Protein AF-A0A7S1PYX4-F1 (afdb_monomer_lite)

pLDDT: mean 86.52, std 17.07, range [37.72, 98.38]

Secondary structure (DSSP, 8-state):
---------------------HHHHHHHHHHHHHHHTSTT----HHHHHHHHHHHTS-EEEE--SEEE-TT--EEEE--S-EEE--TTS-GGGS-SSPEEEE----

Sequence (106 aa):
DNAWEPGGDRKHGAALRIDLSQAQLDREWAEMVEIAGKPNAFLDSVHVLAMAQALRRPIVILASPMQRDPFGVPLTPIFFRGIYLPFDCPPEGCCRQPLVLCFQDS

Radius of gyration: 17.71 Å; chains: 1; bounding box: 39×50×40 Å

Foldseek 3Di:
DDDDDPDDPPPPPPPDPDDDDPVRVVVVVVVLVVQVPDPPGDHDLVVVLVVCQVQLAKEAEAEDQFDADPVRHGDGGDDSGGIHHNVVDDNVPHDDDYHYHYDDDD

Organism: Alexandrium catenella (NCBI:txid2925)

Structure (mmCIF, N/CA/C/O backbone):
data_AF-A0A7S1PYX4-F1
#
_entry.id   AF-A0A7S1PYX4-F1
#
loop_
_atom_site.group_PDB
_atom_site.id
_atom_site.type_symbol
_atom_site.label_atom_id
_atom_site.label_alt_id
_atom_site.label_comp_id
_atom_site.label_asym_id
_atom_site.label_entity_id
_atom_site.label_seq_id
_atom_site.pdbx_PDB_ins_code
_atom_site.Cartn_x
_atom_site.Cartn_y
_atom_site.Cartn_z
_atom_site.occupancy
_atom_site.B_iso_or_equiv
_atom_site.auth_seq_id
_atom_site.auth_comp_id
_atom_site.auth_asym_id
_atom_site.auth_atom_id
_atom_site.pdbx_PDB_model_num
ATOM 1 N N . ASP A 1 1 ? -7.698 -35.338 -11.890 1.00 37.72 1 ASP A N 1
ATOM 2 C CA . ASP A 1 1 ? -6.320 -35.454 -12.390 1.00 37.72 1 ASP A CA 1
ATOM 3 C C . ASP A 1 1 ? -5.487 -34.286 -11.928 1.00 37.72 1 ASP A C 1
ATOM 5 O O . ASP A 1 1 ? -5.897 -33.138 -12.041 1.00 37.72 1 ASP A O 1
ATOM 9 N N . ASN A 1 2 ? -4.411 -34.639 -11.239 1.00 47.72 2 ASN A N 1
ATOM 10 C CA . ASN A 1 2 ? -3.737 -33.850 -10.218 1.00 47.72 2 ASN A CA 1
ATOM 11 C C . ASN A 1 2 ? -2.771 -32.830 -10.826 1.00 47.72 2 ASN A C 1
ATOM 13 O O . ASN A 1 2 ? -2.010 -33.178 -11.722 1.00 47.72 2 ASN A O 1
ATOM 17 N N . ALA A 1 3 ? -2.729 -31.616 -10.276 1.00 44.12 3 ALA A N 1
ATOM 18 C CA . ALA A 1 3 ? -1.611 -30.695 -10.491 1.00 44.12 3 ALA A CA 1
ATOM 19 C C . ALA A 1 3 ? -1.426 -29.756 -9.285 1.00 44.12 3 ALA A C 1
ATOM 21 O O . ALA A 1 3 ? -1.376 -28.538 -9.419 1.00 44.12 3 ALA A O 1
ATOM 22 N N . TRP A 1 4 ? -1.360 -30.332 -8.084 1.00 47.06 4 TRP A N 1
ATOM 23 C CA . TRP A 1 4 ? -0.757 -29.671 -6.927 1.00 47.06 4 TRP A CA 1
ATOM 24 C C . TRP A 1 4 ? 0.405 -30.546 -6.465 1.00 47.06 4 TRP A C 1
ATOM 26 O O . TRP A 1 4 ? 0.214 -31.501 -5.719 1.00 47.06 4 TRP A O 1
ATOM 36 N N . GLU A 1 5 ? 1.594 -30.235 -6.973 1.00 48.00 5 GLU A N 1
ATOM 37 C CA . GLU A 1 5 ? 2.874 -30.822 -6.568 1.00 48.00 5 GLU A CA 1
ATOM 38 C C . GLU A 1 5 ? 3.448 -29.978 -5.410 1.00 48.00 5 GLU A C 1
ATOM 40 O O . GLU A 1 5 ? 3.820 -28.819 -5.629 1.00 48.00 5 GLU A O 1
ATOM 45 N N . PRO A 1 6 ? 3.529 -30.485 -4.166 1.00 51.91 6 PRO A N 1
ATOM 46 C CA . PRO A 1 6 ? 4.174 -29.773 -3.076 1.00 51.91 6 PRO A CA 1
ATOM 47 C C . PRO A 1 6 ? 5.665 -30.128 -3.097 1.00 51.91 6 PRO A C 1
ATOM 49 O O . PRO A 1 6 ? 6.101 -31.062 -2.433 1.00 51.91 6 PRO A O 1
ATOM 52 N N . GLY A 1 7 ? 6.453 -29.420 -3.906 1.00 48.19 7 GLY A N 1
ATOM 53 C CA . GLY A 1 7 ? 7.835 -29.841 -4.147 1.00 48.19 7 GLY A CA 1
ATOM 54 C C . GLY A 1 7 ? 8.713 -28.795 -4.811 1.00 48.19 7 GLY A C 1
ATOM 55 O O . GLY A 1 7 ? 9.319 -29.052 -5.842 1.00 48.19 7 GLY A O 1
ATOM 56 N N . GLY A 1 8 ? 8.797 -27.610 -4.220 1.00 39.50 8 GLY A N 1
ATOM 57 C CA . GLY A 1 8 ? 9.874 -26.677 -4.509 1.00 39.50 8 GLY A CA 1
ATOM 58 C C . GLY A 1 8 ? 10.369 -26.130 -3.191 1.00 39.50 8 GLY A C 1
ATOM 59 O O . GLY A 1 8 ? 9.688 -25.292 -2.598 1.00 39.50 8 GLY A O 1
ATOM 60 N N . ASP A 1 9 ? 11.519 -26.619 -2.727 1.00 43.59 9 ASP A N 1
ATOM 61 C CA . ASP A 1 9 ? 12.299 -25.991 -1.665 1.00 43.59 9 ASP A CA 1
ATOM 62 C C . ASP A 1 9 ? 12.541 -24.534 -2.067 1.00 43.59 9 ASP A C 1
ATOM 64 O O . ASP A 1 9 ? 13.498 -24.187 -2.765 1.00 43.59 9 ASP A O 1
ATOM 68 N N . ARG A 1 10 ? 11.619 -23.658 -1.659 1.00 46.06 10 ARG A N 1
ATOM 69 C CA . ARG A 1 10 ? 11.801 -22.218 -1.701 1.00 46.06 10 ARG A CA 1
ATOM 70 C C . ARG A 1 10 ? 12.920 -21.954 -0.716 1.00 46.06 10 ARG A C 1
ATOM 72 O O . ARG A 1 10 ? 12.684 -21.818 0.484 1.00 46.06 10 ARG A O 1
ATOM 79 N N . LYS A 1 11 ? 14.150 -21.942 -1.226 1.00 42.88 11 LYS A N 1
ATOM 80 C CA . LYS A 1 11 ? 15.296 -21.386 -0.523 1.00 42.88 11 LYS A CA 1
ATOM 81 C C . LYS A 1 11 ? 14.931 -19.935 -0.257 1.00 42.88 11 LYS A C 1
ATOM 83 O O . LYS A 1 11 ? 15.037 -19.093 -1.143 1.00 42.88 11 LYS A O 1
ATOM 88 N N . HIS A 1 12 ? 14.381 -19.682 0.928 1.00 48.66 12 HIS A N 1
ATOM 89 C CA . HIS A 1 12 ? 14.181 -18.343 1.444 1.00 48.66 12 HIS A CA 1
ATOM 90 C C . HIS A 1 12 ? 15.566 -17.714 1.374 1.00 48.66 12 HIS A C 1
ATOM 92 O O . HIS A 1 12 ? 16.486 -18.194 2.039 1.00 48.66 12 HIS A O 1
ATOM 98 N N . GLY A 1 13 ? 15.740 -16.763 0.450 1.00 46.91 13 GLY A N 1
ATOM 99 C CA . GLY A 1 13 ? 16.998 -16.049 0.286 1.00 46.91 13 GLY A CA 1
ATOM 100 C C . GLY A 1 13 ? 17.435 -15.602 1.668 1.00 46.91 13 GLY A C 1
ATOM 101 O O . GLY A 1 13 ? 16.625 -15.027 2.396 1.00 46.91 13 GLY A O 1
ATOM 102 N N . ALA A 1 14 ? 18.649 -15.985 2.064 1.00 53.81 14 ALA A N 1
ATOM 103 C CA . ALA A 1 14 ? 19.183 -15.655 3.372 1.00 53.81 14 ALA A CA 1
ATOM 104 C C . ALA A 1 14 ? 18.979 -14.154 3.588 1.00 53.81 14 ALA A C 1
ATOM 106 O O . ALA A 1 14 ? 19.516 -13.350 2.825 1.00 53.81 14 ALA A O 1
ATOM 107 N N . ALA A 1 15 ? 18.130 -13.798 4.554 1.00 62.09 15 ALA A N 1
ATOM 108 C CA . ALA A 1 15 ? 17.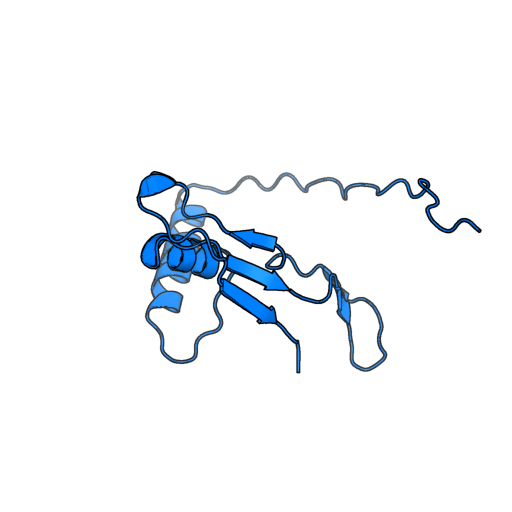863 -12.410 4.876 1.00 62.09 15 ALA A CA 1
ATOM 109 C C . ALA A 1 15 ? 19.211 -11.774 5.211 1.00 62.09 15 ALA A C 1
ATOM 111 O O . ALA A 1 15 ? 19.864 -12.165 6.183 1.00 62.09 15 ALA A O 1
ATOM 112 N N . LEU A 1 16 ? 19.667 -10.861 4.353 1.00 72.94 16 LEU A N 1
ATOM 113 C CA . LEU A 1 16 ? 20.876 -10.106 4.621 1.00 72.94 16 LEU A CA 1
ATOM 114 C C . LEU A 1 16 ? 20.615 -9.347 5.920 1.00 72.94 16 LEU A C 1
ATOM 116 O O . LEU A 1 16 ? 19.647 -8.592 6.011 1.00 72.94 16 LEU A O 1
ATOM 120 N N . ARG A 1 17 ? 21.428 -9.595 6.948 1.00 75.31 17 ARG A N 1
ATOM 121 C CA . ARG A 1 17 ? 21.272 -8.911 8.228 1.00 75.31 17 ARG A CA 1
ATOM 122 C C . ARG A 1 17 ? 21.763 -7.477 8.059 1.00 75.31 17 ARG A C 1
ATOM 124 O O . ARG A 1 17 ? 22.956 -7.210 8.156 1.00 75.31 17 ARG A O 1
ATOM 131 N N . ILE A 1 18 ? 20.838 -6.589 7.725 1.00 79.81 18 ILE A N 1
ATOM 132 C CA . ILE A 1 18 ? 21.079 -5.154 7.634 1.00 79.81 18 ILE A CA 1
ATOM 133 C C . ILE A 1 18 ? 20.752 -4.566 9.008 1.00 79.81 18 ILE A C 1
ATOM 135 O O . ILE A 1 18 ? 19.602 -4.603 9.438 1.00 79.81 18 ILE A O 1
ATOM 139 N N . ASP A 1 19 ? 21.764 -4.046 9.700 1.00 87.06 19 ASP A N 1
ATOM 140 C CA . ASP A 1 19 ? 21.584 -3.312 10.953 1.00 87.06 19 ASP A CA 1
ATOM 141 C C . ASP A 1 19 ? 21.398 -1.818 10.618 1.00 87.06 19 ASP A C 1
ATOM 143 O O . ASP A 1 19 ? 22.349 -1.137 10.229 1.00 87.06 19 ASP A O 1
ATOM 147 N N . LEU A 1 20 ? 20.164 -1.310 10.724 1.00 86.19 20 LEU A N 1
ATOM 148 C CA . LEU A 1 20 ? 19.834 0.103 10.491 1.00 86.19 20 LEU A CA 1
ATOM 149 C C . LEU A 1 20 ? 19.936 0.903 11.797 1.00 86.19 20 LEU A C 1
ATOM 151 O O . LEU A 1 20 ? 19.406 0.504 12.833 1.00 86.19 20 LEU A O 1
ATOM 155 N N . SER A 1 21 ? 20.600 2.057 11.750 1.00 94.31 21 SER A N 1
ATOM 156 C CA . SER A 1 21 ? 20.611 3.014 12.864 1.00 94.31 21 SER A CA 1
ATOM 157 C C . SER A 1 21 ? 19.262 3.727 12.998 1.00 94.31 21 SER A C 1
ATOM 159 O O . SER A 1 21 ? 18.564 3.938 12.007 1.00 94.31 21 SER A O 1
ATOM 161 N N . GLN A 1 22 ? 18.923 4.189 14.207 1.00 95.25 22 GLN A N 1
ATOM 162 C CA . GLN A 1 22 ? 17.691 4.958 14.434 1.00 95.25 22 GLN A CA 1
ATOM 163 C C . GLN A 1 22 ? 17.603 6.187 13.518 1.00 95.25 22 GLN A C 1
ATOM 165 O O . GLN A 1 22 ? 16.575 6.437 12.905 1.00 95.25 22 GLN A O 1
ATOM 170 N N . ALA A 1 23 ? 18.722 6.892 13.328 1.00 95.88 23 ALA A N 1
ATOM 171 C CA . ALA A 1 23 ? 18.777 8.047 12.439 1.00 95.88 23 ALA A CA 1
ATOM 172 C C . ALA A 1 23 ? 18.510 7.700 10.961 1.00 95.88 23 ALA A C 1
ATOM 174 O O . ALA A 1 23 ? 18.120 8.583 10.204 1.00 95.88 23 ALA A O 1
ATOM 175 N N . GLN A 1 24 ? 18.763 6.463 10.515 1.00 95.62 24 GLN A N 1
ATOM 176 C CA . GLN A 1 24 ? 18.374 6.010 9.172 1.00 95.62 24 GLN A CA 1
ATOM 177 C C . GLN A 1 24 ? 16.874 5.743 9.105 1.00 95.62 24 GLN A C 1
ATOM 179 O O . GLN A 1 24 ? 16.226 6.268 8.206 1.00 95.62 24 GLN A O 1
ATOM 184 N N . LEU A 1 25 ? 16.331 5.016 10.085 1.00 94.62 25 LEU A N 1
ATOM 185 C CA . LEU A 1 25 ? 14.894 4.743 10.174 1.00 94.62 25 LEU A CA 1
ATOM 186 C C . LEU A 1 25 ? 14.073 6.035 10.201 1.00 94.62 25 LEU A C 1
ATOM 188 O O . LEU A 1 25 ? 13.102 6.158 9.464 1.00 94.62 25 LEU A O 1
ATOM 192 N N . ASP A 1 26 ? 14.497 7.023 10.992 1.00 97.38 26 ASP A N 1
ATOM 193 C CA . ASP A 1 26 ? 13.808 8.311 11.094 1.00 97.38 26 ASP A CA 1
ATOM 194 C C . ASP A 1 26 ? 13.812 9.069 9.756 1.00 97.38 26 ASP A C 1
ATOM 196 O O . ASP A 1 26 ? 12.829 9.724 9.408 1.00 97.38 26 ASP A O 1
ATOM 200 N N . ARG A 1 27 ? 14.904 8.967 8.983 1.00 96.69 27 ARG A N 1
ATOM 201 C CA . ARG A 1 27 ? 15.002 9.585 7.651 1.00 96.69 27 ARG A CA 1
ATOM 202 C C . ARG A 1 27 ? 14.112 8.887 6.631 1.00 96.69 27 ARG A C 1
ATOM 204 O O . ARG A 1 27 ? 13.379 9.570 5.927 1.00 96.69 27 ARG A O 1
ATOM 211 N N . GLU A 1 28 ? 14.163 7.559 6.571 1.00 95.31 28 GLU A N 1
ATOM 212 C CA . GLU A 1 28 ? 13.321 6.769 5.663 1.00 95.31 28 GLU A CA 1
ATOM 213 C C . GLU A 1 28 ? 11.836 6.976 5.981 1.00 95.31 28 GLU A C 1
ATOM 215 O O . GLU A 1 28 ? 11.016 7.168 5.084 1.00 95.31 28 GLU A O 1
ATOM 220 N N . TRP A 1 29 ? 11.486 7.028 7.269 1.00 96.06 29 TRP A N 1
ATOM 221 C CA . TRP A 1 29 ? 10.135 7.359 7.706 1.00 96.06 29 TRP A CA 1
ATOM 222 C C . TRP A 1 29 ? 9.704 8.758 7.256 1.00 96.06 29 TRP A C 1
ATOM 224 O O . TRP A 1 29 ? 8.618 8.915 6.696 1.00 96.06 29 TRP A O 1
ATOM 234 N N . ALA A 1 30 ? 10.549 9.771 7.470 1.00 97.50 30 ALA A N 1
ATOM 235 C CA . ALA A 1 30 ? 10.252 11.139 7.060 1.00 97.50 30 ALA A CA 1
ATOM 236 C C . ALA A 1 30 ? 10.030 11.253 5.543 1.00 97.50 30 ALA A C 1
ATOM 238 O O . ALA A 1 30 ? 9.105 11.943 5.118 1.00 97.50 30 ALA A O 1
ATOM 239 N N . GLU A 1 31 ? 10.819 10.538 4.738 1.00 96.50 31 GLU A N 1
ATOM 240 C CA . GLU A 1 31 ? 10.658 10.497 3.283 1.00 96.50 31 GLU A CA 1
ATOM 241 C C . GLU A 1 31 ? 9.305 9.896 2.871 1.00 96.50 31 GLU A C 1
ATOM 243 O O . GLU A 1 31 ? 8.589 10.498 2.069 1.00 96.50 31 GLU A O 1
ATOM 248 N N . MET A 1 32 ? 8.905 8.761 3.459 1.00 96.50 32 MET A N 1
ATOM 249 C CA . MET A 1 32 ? 7.594 8.153 3.184 1.00 96.50 32 MET A CA 1
ATOM 250 C C . MET A 1 32 ? 6.446 9.113 3.531 1.00 96.50 32 MET A C 1
ATOM 252 O O . MET A 1 32 ? 5.526 9.307 2.736 1.00 96.50 32 MET A O 1
ATOM 256 N N . VAL A 1 33 ? 6.526 9.788 4.682 1.00 97.06 33 VAL A N 1
ATOM 257 C CA . VAL A 1 33 ? 5.526 10.790 5.086 1.00 97.06 33 VAL A CA 1
ATOM 258 C C . VAL A 1 33 ? 5.479 11.968 4.107 1.00 97.06 33 VAL A C 1
ATOM 260 O O . VAL A 1 33 ? 4.395 12.440 3.764 1.00 97.06 33 VAL A O 1
ATOM 263 N N . GLU A 1 34 ? 6.630 12.439 3.629 1.00 97.25 34 GLU A N 1
ATOM 264 C CA . GLU A 1 34 ? 6.699 13.536 2.664 1.00 97.25 34 GLU A CA 1
ATOM 265 C C . GLU A 1 34 ? 6.069 13.151 1.315 1.00 97.25 34 GLU A C 1
ATOM 267 O O . GLU A 1 34 ? 5.315 13.938 0.737 1.00 97.25 34 GLU A O 1
ATOM 272 N N . ILE A 1 35 ? 6.336 11.935 0.822 1.00 96.94 35 ILE A N 1
ATOM 273 C CA . ILE A 1 35 ? 5.753 11.398 -0.419 1.00 96.94 35 ILE A CA 1
ATOM 274 C C . ILE A 1 35 ? 4.224 11.368 -0.326 1.00 96.94 35 ILE A C 1
ATOM 276 O O . ILE A 1 35 ? 3.560 11.784 -1.276 1.00 96.94 35 ILE A O 1
ATOM 280 N N . ALA A 1 36 ? 3.656 10.973 0.816 1.00 96.69 36 ALA A N 1
ATOM 281 C CA . ALA A 1 36 ? 2.206 10.924 1.010 1.00 96.69 36 ALA A CA 1
ATOM 282 C C . ALA A 1 36 ? 1.501 12.282 0.800 1.00 96.69 36 ALA A C 1
ATOM 284 O O . ALA A 1 36 ? 0.320 12.319 0.453 1.00 96.69 36 ALA A O 1
ATOM 285 N N . GLY A 1 37 ? 2.210 13.398 1.004 1.00 95.44 37 GLY A N 1
ATOM 286 C CA . GLY A 1 37 ? 1.690 14.752 0.797 1.00 95.44 37 GLY A CA 1
ATOM 287 C C . GLY A 1 37 ? 1.866 15.298 -0.624 1.00 95.44 37 GLY A C 1
ATOM 288 O O . GLY A 1 37 ? 1.332 16.364 -0.936 1.00 95.44 37 GLY A O 1
ATOM 289 N N . LYS A 1 38 ? 2.616 14.608 -1.491 1.00 97.00 38 LYS A N 1
ATOM 290 C CA . LYS A 1 38 ? 2.931 15.081 -2.844 1.00 97.00 38 LYS A CA 1
ATOM 291 C C . LYS A 1 38 ? 1.879 14.604 -3.851 1.00 97.00 38 LYS A C 1
ATOM 293 O O . LYS A 1 38 ? 1.605 13.407 -3.937 1.00 97.00 38 LYS A O 1
ATOM 298 N N . PRO A 1 39 ? 1.312 15.502 -4.676 1.00 95.75 39 PRO A N 1
ATOM 299 C CA . PRO A 1 39 ? 0.396 15.089 -5.730 1.00 95.75 39 PRO A CA 1
ATOM 300 C C . PRO A 1 39 ? 1.128 14.236 -6.773 1.00 95.75 39 PRO A C 1
ATOM 302 O O . PRO A 1 39 ? 2.253 14.549 -7.160 1.00 95.75 39 PRO A O 1
ATOM 305 N N . ASN A 1 40 ? 0.460 13.189 -7.262 1.00 94.69 40 ASN A N 1
ATOM 306 C CA . ASN A 1 40 ? 0.955 12.281 -8.307 1.00 94.69 40 ASN A CA 1
ATOM 307 C C . ASN A 1 40 ? 2.263 11.535 -7.970 1.00 94.69 40 ASN A C 1
ATOM 309 O O . ASN A 1 40 ? 2.927 11.036 -8.878 1.00 94.69 40 ASN A O 1
ATOM 313 N N . ALA A 1 41 ? 2.646 11.446 -6.694 1.00 95.19 41 ALA A N 1
ATOM 314 C CA . ALA A 1 41 ? 3.757 10.602 -6.273 1.00 95.19 41 ALA A CA 1
ATOM 315 C C . ALA A 1 41 ? 3.350 9.120 -6.251 1.00 95.19 41 ALA A C 1
ATOM 317 O O . ALA A 1 41 ? 2.202 8.778 -5.955 1.00 95.19 41 ALA A O 1
ATOM 318 N N . PHE A 1 42 ? 4.305 8.233 -6.537 1.00 92.56 42 PHE A N 1
ATOM 319 C CA . PHE A 1 42 ? 4.121 6.799 -6.328 1.00 92.56 42 PHE A CA 1
ATOM 320 C C . PHE A 1 42 ? 4.142 6.486 -4.834 1.00 92.56 42 PHE A C 1
ATOM 322 O O . PHE A 1 42 ? 4.984 6.993 -4.097 1.00 92.56 42 PHE A O 1
ATOM 329 N N . LEU A 1 43 ? 3.214 5.638 -4.399 1.00 94.50 43 LEU A N 1
ATOM 330 C CA . LEU A 1 43 ? 3.054 5.257 -3.002 1.00 94.50 43 LEU A CA 1
ATOM 331 C C . LEU A 1 43 ? 3.466 3.801 -2.791 1.00 94.50 43 LEU A C 1
ATOM 333 O O . LEU A 1 43 ? 3.163 2.933 -3.607 1.00 94.50 43 LEU A O 1
ATOM 337 N N . ASP A 1 44 ? 4.107 3.538 -1.658 1.00 92.81 44 ASP A N 1
ATOM 338 C CA . ASP A 1 44 ? 4.439 2.187 -1.197 1.00 92.81 44 ASP A CA 1
ATOM 339 C C . ASP A 1 44 ? 3.298 1.529 -0.380 1.00 92.81 44 ASP A C 1
ATOM 341 O O . ASP A 1 44 ? 2.350 2.181 0.060 1.00 92.81 44 ASP A O 1
ATOM 345 N N . SER A 1 45 ? 3.432 0.231 -0.119 1.00 94.38 45 SER A N 1
ATOM 346 C CA . SER A 1 45 ? 2.617 -0.631 0.745 1.00 94.38 45 SER A CA 1
ATOM 347 C C . SER A 1 45 ? 2.256 -0.027 2.108 1.00 94.38 45 SER A C 1
ATOM 349 O O . SER A 1 45 ? 1.120 -0.182 2.558 1.00 94.38 45 SER A O 1
ATOM 351 N N . VAL A 1 46 ? 3.163 0.714 2.755 1.00 95.44 46 VAL A N 1
ATOM 352 C CA . VAL A 1 46 ? 2.867 1.397 4.028 1.00 95.44 46 VAL A CA 1
ATOM 353 C C . VAL A 1 46 ? 1.730 2.415 3.883 1.00 95.44 46 VAL A C 1
ATOM 355 O O . VAL A 1 46 ? 0.890 2.544 4.771 1.00 95.44 46 VAL A O 1
ATOM 358 N N . HIS A 1 47 ? 1.633 3.082 2.733 1.00 96.44 47 HIS A N 1
ATOM 359 C CA . HIS A 1 47 ? 0.561 4.035 2.459 1.00 96.44 47 HIS A CA 1
ATOM 360 C C . HIS A 1 47 ? -0.769 3.321 2.225 1.00 96.44 47 HIS A C 1
ATOM 362 O O . HIS A 1 47 ? -1.815 3.830 2.620 1.00 96.44 47 HIS A O 1
ATOM 368 N N . VAL A 1 48 ? -0.749 2.116 1.642 1.00 96.69 48 VAL A N 1
ATOM 369 C CA . VAL A 1 48 ? -1.943 1.265 1.530 1.00 96.69 48 VAL A CA 1
ATOM 370 C C . VAL A 1 48 ? -2.431 0.854 2.919 1.00 96.69 48 VAL A C 1
ATOM 372 O O . VAL A 1 48 ? -3.632 0.912 3.183 1.00 96.69 48 VAL A O 1
ATOM 375 N N . LEU A 1 49 ? -1.516 0.492 3.825 1.00 96.81 49 LEU A N 1
ATOM 376 C CA . LEU A 1 49 ? -1.858 0.187 5.214 1.00 96.81 49 LEU A CA 1
ATOM 377 C C . LEU A 1 49 ? -2.473 1.406 5.918 1.00 96.81 49 LEU A C 1
ATOM 379 O O . LEU A 1 49 ? -3.545 1.294 6.514 1.00 96.81 49 LEU A O 1
ATOM 383 N N . ALA A 1 50 ? -1.848 2.578 5.787 1.00 96.75 50 ALA A N 1
ATOM 384 C CA . ALA A 1 50 ? -2.373 3.829 6.331 1.00 96.75 50 ALA A CA 1
ATOM 385 C C . ALA A 1 50 ? -3.756 4.175 5.749 1.00 96.75 50 ALA A C 1
ATOM 387 O O . ALA A 1 50 ? -4.653 4.602 6.477 1.00 96.75 50 ALA A O 1
ATOM 388 N N . MET A 1 51 ? -3.973 3.929 4.454 1.00 96.94 51 MET A N 1
ATOM 389 C CA . MET A 1 51 ? -5.266 4.117 3.797 1.00 96.94 51 MET A CA 1
ATOM 390 C C . MET A 1 51 ? -6.326 3.142 4.325 1.00 96.94 51 MET A C 1
ATOM 392 O O . MET A 1 51 ? -7.452 3.561 4.589 1.00 96.94 51 MET A O 1
ATOM 396 N N . ALA A 1 52 ? -5.985 1.865 4.532 1.00 97.88 52 ALA A N 1
ATOM 397 C CA . ALA A 1 52 ? -6.891 0.889 5.141 1.00 97.88 52 ALA A CA 1
ATOM 398 C C . ALA A 1 52 ? -7.338 1.354 6.536 1.00 97.88 52 ALA A C 1
ATOM 400 O O . ALA A 1 52 ? -8.533 1.317 6.848 1.00 97.88 52 ALA A O 1
ATOM 401 N N . GLN A 1 53 ? -6.388 1.859 7.331 1.00 97.50 53 GLN A N 1
ATOM 402 C CA . GLN A 1 53 ? -6.624 2.425 8.658 1.00 97.50 53 GLN A CA 1
ATOM 403 C C . GLN A 1 53 ? -7.537 3.660 8.603 1.00 97.50 53 GLN A C 1
ATOM 405 O O . GLN A 1 53 ? -8.542 3.710 9.313 1.00 97.50 53 GLN A O 1
ATOM 410 N N . ALA A 1 54 ? -7.254 4.618 7.716 1.00 96.94 54 ALA A N 1
ATOM 411 C CA . ALA A 1 54 ? -8.051 5.835 7.549 1.00 96.94 54 ALA A CA 1
ATOM 412 C C . ALA A 1 54 ? -9.493 5.542 7.099 1.00 96.94 54 ALA A C 1
ATOM 414 O O . ALA A 1 54 ? -10.443 6.159 7.582 1.00 96.94 54 ALA A O 1
ATOM 415 N N . LEU A 1 55 ? -9.670 4.565 6.204 1.00 97.62 55 LEU A N 1
ATOM 416 C CA . LEU A 1 55 ? -10.981 4.137 5.714 1.00 97.62 55 LEU A CA 1
ATOM 417 C C . LEU A 1 55 ? -11.722 3.214 6.691 1.00 97.62 55 LEU A C 1
ATOM 419 O O . LEU A 1 55 ? -12.906 2.944 6.476 1.00 97.62 55 LEU A O 1
ATOM 423 N N . ARG A 1 56 ? -11.041 2.693 7.725 1.00 98.00 56 ARG A N 1
ATOM 424 C CA . ARG A 1 56 ? -11.532 1.606 8.591 1.00 98.00 56 ARG A CA 1
ATOM 425 C C . ARG A 1 56 ? -12.103 0.451 7.766 1.00 98.00 56 ARG A C 1
ATOM 427 O O . ARG A 1 56 ? -13.208 -0.038 8.009 1.00 98.00 56 ARG A O 1
ATOM 434 N N . ARG A 1 57 ? -11.375 0.056 6.721 1.00 98.38 57 ARG A N 1
ATOM 435 C CA . ARG A 1 57 ? -11.832 -0.917 5.724 1.00 98.38 57 ARG A CA 1
ATOM 436 C C . ARG A 1 57 ? -10.656 -1.772 5.241 1.00 98.38 57 ARG A C 1
ATOM 438 O O . ARG A 1 57 ? -9.650 -1.199 4.834 1.00 98.38 57 ARG A O 1
ATOM 445 N N . PRO A 1 58 ? -10.771 -3.113 5.237 1.00 98.19 58 PRO A N 1
ATOM 446 C CA . PRO A 1 58 ? -9.772 -3.991 4.640 1.00 98.19 58 PRO A CA 1
ATOM 447 C C . PRO A 1 58 ? -9.519 -3.652 3.172 1.00 98.19 58 PRO A C 1
ATOM 449 O O . PRO A 1 58 ? -10.465 -3.378 2.428 1.00 98.19 58 PRO A O 1
ATOM 452 N N . ILE A 1 59 ? -8.265 -3.741 2.739 1.00 98.31 59 ILE A N 1
ATOM 453 C CA . ILE A 1 59 ? -7.871 -3.569 1.340 1.00 98.31 59 ILE A CA 1
ATOM 454 C C . ILE A 1 59 ? -7.200 -4.850 0.856 1.00 98.31 59 ILE A C 1
ATOM 456 O O . ILE A 1 59 ? -6.315 -5.385 1.521 1.00 98.31 59 ILE A O 1
ATOM 460 N N . VAL A 1 60 ? -7.620 -5.344 -0.305 1.00 98.06 60 VAL A N 1
ATOM 461 C CA . VAL A 1 60 ? -7.010 -6.494 -0.977 1.00 98.06 60 VAL A CA 1
ATOM 462 C C . VAL A 1 60 ? -6.365 -6.000 -2.262 1.00 98.06 60 VAL A C 1
ATOM 464 O O . VAL A 1 60 ? -7.063 -5.518 -3.152 1.00 98.06 60 VAL A O 1
ATOM 467 N N . ILE A 1 61 ? -5.043 -6.128 -2.361 1.00 97.00 61 ILE A N 1
ATOM 468 C CA . ILE A 1 61 ? -4.299 -5.802 -3.578 1.00 97.00 61 ILE A CA 1
ATOM 469 C C . ILE A 1 61 ? -4.026 -7.077 -4.366 1.00 97.00 61 ILE A C 1
ATOM 471 O O . ILE A 1 61 ? -3.292 -7.964 -3.918 1.00 97.00 61 ILE A O 1
ATOM 475 N N . LEU A 1 62 ? -4.591 -7.121 -5.569 1.00 95.38 62 LEU A N 1
ATOM 476 C CA . LEU A 1 62 ? -4.293 -8.101 -6.599 1.00 95.38 62 LEU A CA 1
ATOM 477 C C . LEU A 1 62 ? -3.186 -7.545 -7.496 1.00 95.38 62 LEU A C 1
ATOM 479 O O . LEU A 1 62 ? -3.317 -6.461 -8.056 1.00 95.38 62 LEU A O 1
ATOM 483 N N . ALA A 1 63 ? -2.094 -8.287 -7.627 1.00 92.75 63 ALA A N 1
ATOM 484 C CA . ALA A 1 63 ? -0.978 -7.930 -8.493 1.00 92.75 63 ALA A CA 1
ATOM 485 C C . ALA A 1 63 ? -0.269 -9.198 -8.970 1.00 92.75 63 ALA A C 1
ATOM 487 O O . ALA A 1 63 ? -0.343 -10.248 -8.316 1.00 92.75 63 ALA A O 1
ATOM 488 N N . SER A 1 64 ? 0.463 -9.085 -10.078 1.00 90.25 64 SER A N 1
ATOM 489 C CA . SER A 1 64 ? 1.416 -10.114 -10.494 1.00 90.25 64 SER A CA 1
ATOM 490 C C . SER A 1 64 ? 2.399 -10.412 -9.352 1.00 90.25 64 SER A C 1
ATOM 492 O O . SER A 1 64 ? 2.800 -9.498 -8.638 1.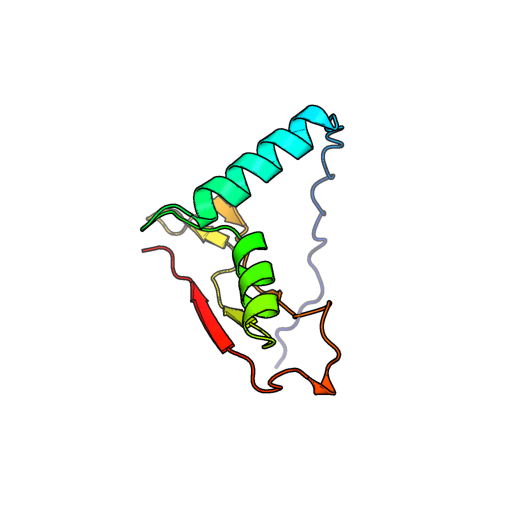00 90.25 64 SER A O 1
ATOM 494 N N . PRO A 1 65 ? 2.814 -11.671 -9.141 1.00 87.69 65 PRO A N 1
ATOM 495 C CA . PRO A 1 65 ? 3.753 -12.007 -8.066 1.00 87.69 65 PRO A CA 1
ATOM 496 C C . PRO A 1 65 ? 5.182 -11.524 -8.349 1.00 87.69 65 PRO A C 1
ATOM 498 O O . PRO A 1 65 ? 6.000 -11.447 -7.435 1.00 87.69 65 PRO A O 1
ATOM 501 N N . MET A 1 66 ? 5.484 -11.234 -9.613 1.00 88.88 66 MET A N 1
ATOM 502 C CA . MET A 1 66 ? 6.804 -10.869 -10.097 1.00 88.88 66 MET A CA 1
ATOM 503 C C . MET A 1 66 ? 6.658 -9.806 -11.182 1.00 88.88 66 MET A C 1
ATOM 505 O O . MET A 1 66 ? 5.835 -9.971 -12.088 1.00 88.88 66 MET A O 1
ATOM 509 N N . GLN A 1 67 ? 7.472 -8.761 -11.101 1.00 87.81 67 GLN A N 1
ATOM 510 C CA . GLN A 1 67 ? 7.689 -7.827 -12.190 1.00 87.81 67 GLN A CA 1
ATOM 511 C C . GLN A 1 67 ? 8.454 -8.536 -13.309 1.00 87.81 67 GLN A C 1
ATOM 513 O O . GLN A 1 67 ? 9.337 -9.362 -13.053 1.00 87.81 67 GLN A O 1
ATOM 518 N N . ARG A 1 68 ? 8.090 -8.247 -14.554 1.00 89.44 68 ARG A N 1
ATOM 519 C CA . ARG A 1 68 ? 8.716 -8.836 -15.736 1.00 89.44 68 ARG A CA 1
ATOM 520 C C . ARG A 1 68 ? 9.219 -7.734 -16.648 1.00 89.44 68 ARG A C 1
ATOM 522 O O . ARG A 1 68 ? 8.629 -6.661 -16.692 1.00 89.44 68 ARG A O 1
ATOM 529 N N . ASP A 1 69 ? 10.295 -8.016 -17.364 1.00 88.44 69 ASP A N 1
ATOM 530 C CA . ASP A 1 69 ? 10.760 -7.146 -18.438 1.00 88.44 69 ASP A CA 1
ATOM 531 C C . ASP A 1 69 ? 9.828 -7.232 -19.675 1.00 88.44 69 ASP A C 1
ATOM 533 O O . ASP A 1 69 ? 8.912 -8.067 -19.710 1.00 88.44 69 ASP A O 1
ATOM 537 N N . PRO A 1 70 ? 10.054 -6.416 -20.724 1.00 88.62 70 PRO A N 1
ATOM 538 C CA . PRO A 1 70 ? 9.265 -6.474 -21.958 1.00 88.62 70 PRO A CA 1
ATOM 539 C C . PRO A 1 70 ? 9.316 -7.820 -22.705 1.00 88.62 70 PRO A C 1
ATOM 541 O O . PRO A 1 70 ? 8.464 -8.078 -23.552 1.00 88.62 70 PRO A O 1
ATOM 544 N N . PHE A 1 71 ? 10.291 -8.684 -22.408 1.00 92.00 71 PHE A N 1
ATOM 545 C CA . PHE A 1 71 ? 10.423 -10.030 -22.975 1.00 92.00 71 PHE A CA 1
ATOM 546 C C . PHE A 1 71 ? 9.791 -11.112 -22.080 1.00 92.00 71 PHE A C 1
ATOM 548 O O . PHE A 1 71 ? 9.839 -12.300 -22.405 1.00 92.00 71 PHE A O 1
ATOM 555 N N . GLY A 1 72 ? 9.173 -10.722 -20.960 1.00 87.25 72 GLY A N 1
ATOM 556 C CA . GLY A 1 72 ? 8.515 -11.616 -20.015 1.00 87.25 72 GLY A CA 1
ATOM 557 C C . GLY A 1 72 ? 9.454 -12.264 -18.993 1.00 87.25 72 GLY A C 1
ATOM 558 O O . GLY A 1 72 ? 9.006 -13.143 -18.247 1.00 87.25 72 GLY A O 1
ATOM 559 N N . VAL A 1 73 ? 10.721 -11.854 -18.913 1.00 91.31 73 VAL A N 1
ATOM 560 C CA . VAL A 1 73 ? 11.704 -12.399 -17.969 1.00 91.31 73 VAL A CA 1
ATOM 561 C C . VAL A 1 73 ? 11.439 -11.845 -16.560 1.00 91.31 73 VAL A C 1
ATOM 563 O O . VAL A 1 73 ? 11.339 -10.631 -16.395 1.00 91.31 73 VAL A O 1
ATOM 566 N N . PRO A 1 74 ? 11.311 -12.706 -15.530 1.00 88.69 74 PRO A N 1
ATOM 567 C CA . PRO A 1 74 ? 11.235 -12.298 -14.123 1.00 88.69 74 PRO A CA 1
ATOM 568 C C . PRO A 1 74 ? 12.382 -11.365 -13.702 1.00 88.69 74 PRO A C 1
ATOM 570 O O . PRO A 1 74 ? 13.543 -11.749 -13.820 1.00 88.69 74 PRO A O 1
ATOM 573 N N . LEU A 1 75 ? 12.062 -10.186 -13.159 1.00 89.19 75 LEU A N 1
ATOM 574 C CA . LEU A 1 75 ? 13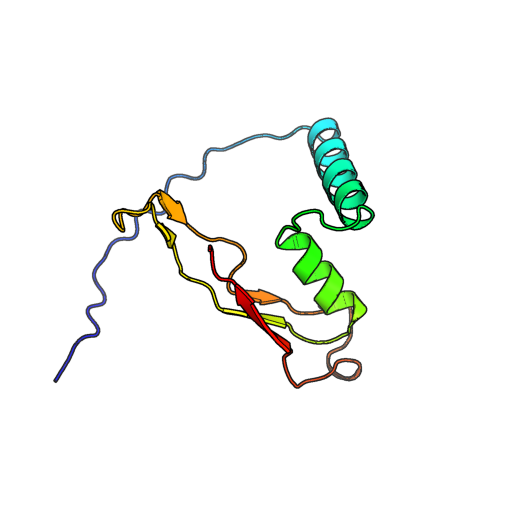.042 -9.228 -12.629 1.00 89.19 75 LEU A CA 1
ATOM 575 C C . LEU A 1 75 ? 13.061 -9.226 -11.099 1.00 89.19 75 LEU A C 1
ATOM 577 O O . LEU A 1 75 ? 14.052 -9.606 -10.479 1.00 89.19 75 LEU A O 1
ATOM 581 N N . THR A 1 76 ? 11.959 -8.802 -10.484 1.00 88.44 76 THR A N 1
ATOM 582 C CA . THR A 1 76 ? 11.867 -8.573 -9.038 1.00 88.44 76 THR A CA 1
ATOM 583 C C . THR A 1 76 ? 10.512 -9.039 -8.503 1.00 88.44 76 THR A C 1
ATOM 585 O O . THR A 1 76 ? 9.497 -8.929 -9.198 1.00 88.44 76 THR A O 1
ATOM 588 N N . PRO A 1 77 ? 10.441 -9.579 -7.275 1.00 86.50 77 PRO A N 1
ATOM 589 C CA . PRO A 1 77 ? 9.156 -9.893 -6.664 1.00 86.50 77 PRO A CA 1
ATOM 590 C C . PRO A 1 77 ? 8.356 -8.619 -6.366 1.00 86.50 77 PRO A C 1
ATOM 592 O O . PRO A 1 77 ? 8.920 -7.605 -5.959 1.00 86.50 77 PRO A O 1
ATOM 595 N N . ILE A 1 78 ? 7.031 -8.691 -6.508 1.00 85.56 78 ILE A N 1
ATOM 596 C CA . ILE A 1 78 ? 6.124 -7.599 -6.128 1.00 85.56 78 ILE A CA 1
ATOM 597 C C . ILE A 1 78 ? 5.643 -7.827 -4.691 1.00 85.56 78 ILE A C 1
ATOM 599 O O . ILE A 1 78 ? 4.938 -8.802 -4.402 1.00 85.56 78 ILE A O 1
ATOM 603 N N . PHE A 1 79 ? 6.017 -6.913 -3.793 1.00 83.62 79 PHE A N 1
ATOM 604 C CA . PHE A 1 79 ? 5.804 -7.063 -2.349 1.00 83.62 79 PHE A CA 1
ATOM 605 C C . PHE A 1 79 ? 4.553 -6.366 -1.804 1.00 83.62 79 PHE A C 1
ATOM 607 O O . PHE A 1 79 ? 4.108 -6.716 -0.717 1.00 83.62 79 PHE A O 1
ATOM 614 N N . PHE A 1 80 ? 3.929 -5.450 -2.549 1.00 87.12 80 PHE A N 1
ATOM 615 C CA . PHE A 1 80 ? 2.721 -4.753 -2.085 1.00 87.12 80 PHE A CA 1
ATOM 616 C C . PHE A 1 80 ? 1.410 -5.506 -2.386 1.00 87.12 80 PHE A C 1
ATOM 618 O O . PHE A 1 80 ? 0.331 -5.028 -2.025 1.00 87.12 80 PHE A O 1
ATOM 625 N N . ARG A 1 81 ? 1.454 -6.690 -3.016 1.00 92.12 81 ARG A N 1
ATOM 626 C CA . ARG A 1 81 ? 0.269 -7.563 -3.111 1.00 92.12 81 ARG A CA 1
ATOM 627 C C . ARG A 1 81 ? -0.067 -8.116 -1.725 1.00 92.12 81 ARG A C 1
ATOM 629 O O . ARG A 1 81 ? 0.833 -8.531 -0.998 1.00 92.12 81 ARG A O 1
ATOM 636 N N . GLY A 1 82 ? -1.348 -8.239 -1.395 1.00 94.56 82 GLY A N 1
ATOM 637 C CA . GLY A 1 82 ? -1.751 -8.842 -0.125 1.00 94.56 82 GLY A CA 1
ATOM 638 C C . GLY A 1 82 ? -3.017 -8.251 0.469 1.00 94.56 82 GLY A C 1
ATOM 639 O O . GLY A 1 82 ? -3.804 -7.603 -0.220 1.00 94.56 82 GLY A O 1
ATOM 640 N N . ILE A 1 83 ? -3.210 -8.521 1.760 1.00 97.12 83 ILE A N 1
ATOM 641 C CA . ILE A 1 83 ? -4.352 -8.063 2.548 1.00 97.12 83 ILE A CA 1
ATOM 642 C C . ILE A 1 83 ? -3.842 -7.060 3.580 1.00 97.12 83 ILE A C 1
ATOM 644 O O . ILE A 1 83 ? -2.979 -7.390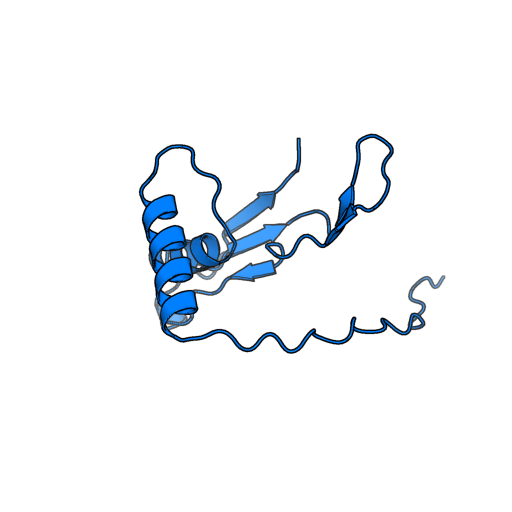 4.390 1.00 97.12 83 ILE A O 1
ATOM 648 N N . TYR A 1 84 ? -4.414 -5.863 3.566 1.00 97.38 84 TYR A N 1
ATOM 649 C CA . TYR A 1 84 ? -4.124 -4.783 4.500 1.00 97.38 84 TYR A CA 1
ATOM 650 C C . TYR A 1 84 ? -5.335 -4.593 5.405 1.00 97.38 84 TYR A C 1
ATOM 652 O O . TYR A 1 84 ? -6.447 -4.371 4.917 1.00 97.38 84 TYR A O 1
ATOM 660 N N . LEU A 1 85 ? -5.134 -4.710 6.716 1.00 97.31 85 LEU A N 1
ATOM 661 C CA . LEU A 1 85 ? -6.200 -4.601 7.707 1.00 97.31 85 LEU A CA 1
ATOM 662 C C . LEU A 1 85 ? -6.016 -3.338 8.559 1.00 97.31 85 LEU A C 1
ATOM 664 O O . LEU A 1 85 ? -4.881 -2.990 8.884 1.00 97.31 85 LEU A O 1
ATOM 668 N N . PRO A 1 86 ? -7.114 -2.671 8.953 1.00 97.06 86 PRO A N 1
ATOM 669 C CA . PRO A 1 86 ? -7.079 -1.548 9.886 1.00 97.06 86 PRO A CA 1
ATOM 670 C C . PRO A 1 86 ? -6.897 -2.046 11.330 1.00 97.06 86 PRO A C 1
ATOM 672 O O . PRO A 1 86 ? -7.857 -2.100 12.098 1.00 97.06 86 PRO A O 1
ATOM 675 N N . PHE A 1 87 ? -5.685 -2.480 11.682 1.00 93.56 87 PHE A N 1
ATOM 676 C CA . PHE A 1 87 ? -5.412 -3.149 12.961 1.00 93.56 87 PHE A CA 1
ATOM 677 C C . PHE A 1 87 ? -5.637 -2.267 14.196 1.00 93.56 87 PHE A C 1
ATOM 679 O O . PHE A 1 87 ? -5.980 -2.803 15.248 1.00 93.56 87 PHE A O 1
ATOM 686 N N . ASP A 1 88 ? -5.527 -0.941 14.076 1.00 93.69 88 ASP A N 1
ATOM 687 C CA . ASP A 1 88 ? -5.749 -0.032 15.210 1.00 93.69 88 ASP A CA 1
ATOM 688 C C . ASP A 1 88 ? -7.243 0.260 15.446 1.00 93.69 88 ASP A C 1
ATOM 690 O O . ASP A 1 88 ? -7.608 1.056 16.311 1.00 93.69 88 ASP A O 1
ATOM 694 N N . CYS A 1 89 ? -8.141 -0.350 14.664 1.00 92.56 89 CYS A N 1
ATOM 695 C CA . CYS A 1 89 ? -9.585 -0.232 14.831 1.00 92.56 89 CYS A CA 1
ATOM 696 C C . CYS A 1 89 ? -10.222 -1.563 15.252 1.00 92.56 8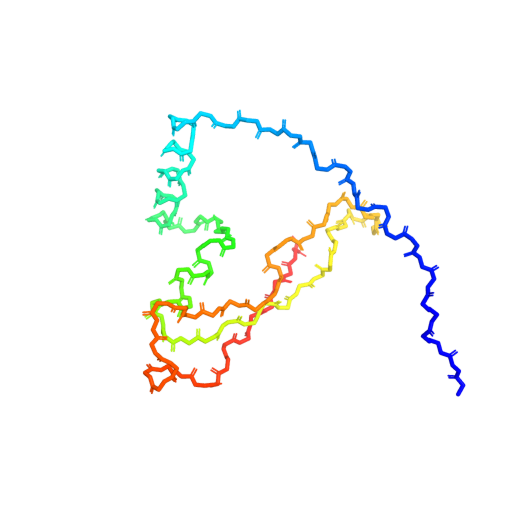9 CYS A C 1
ATOM 698 O O . CYS A 1 89 ? -9.959 -2.595 14.630 1.00 92.56 89 CYS A O 1
ATOM 700 N N . PRO A 1 90 ? -11.142 -1.550 16.237 1.00 95.25 90 PRO A N 1
ATOM 701 C CA . PRO A 1 90 ? -11.958 -2.716 16.540 1.00 95.25 90 PRO A CA 1
ATOM 702 C C . PRO A 1 90 ? -12.732 -3.182 15.292 1.00 95.25 90 PRO A C 1
ATOM 704 O O . PRO A 1 90 ? -13.288 -2.336 14.579 1.00 95.25 90 PRO A O 1
ATOM 707 N N . PRO A 1 91 ? -12.820 -4.496 15.013 1.00 94.44 91 PRO A N 1
ATOM 708 C CA . PRO A 1 91 ? -13.512 -5.023 13.833 1.00 94.44 91 PRO A CA 1
ATOM 709 C C . PRO A 1 91 ? -14.980 -4.590 13.706 1.00 94.44 91 PRO A C 1
ATOM 711 O O . PRO A 1 91 ? -15.525 -4.538 12.603 1.00 94.44 91 PRO A O 1
ATOM 714 N N . GLU A 1 92 ? -15.637 -4.278 14.822 1.00 96.19 92 GLU A N 1
ATOM 715 C CA . GLU A 1 92 ? -17.018 -3.790 14.891 1.00 96.19 92 GLU A CA 1
ATOM 716 C C . GLU A 1 92 ? -17.155 -2.378 14.311 1.00 96.19 92 GLU A C 1
ATOM 718 O O . GLU A 1 92 ? -18.205 -2.025 13.778 1.00 96.19 92 GLU A O 1
ATOM 723 N N . GLY A 1 93 ? -16.084 -1.585 14.388 1.00 95.38 93 GLY A N 1
ATOM 724 C CA . GLY A 1 93 ? -15.997 -0.240 13.833 1.00 95.38 93 GLY A CA 1
ATOM 725 C C . GLY A 1 93 ? -15.536 -0.201 12.376 1.00 95.38 93 GLY A C 1
ATOM 726 O O . GLY A 1 93 ? -15.369 0.895 11.837 1.00 95.38 93 GLY A O 1
ATOM 727 N N . CYS A 1 94 ? -15.318 -1.354 11.742 1.00 97.62 94 CYS A N 1
ATOM 728 C CA . CYS A 1 94 ? -14.763 -1.452 10.398 1.00 97.62 94 CYS A CA 1
ATOM 729 C C . CYS A 1 94 ? -15.801 -1.926 9.376 1.00 97.62 94 CYS A C 1
ATOM 731 O O . CYS A 1 94 ? -16.643 -2.787 9.641 1.00 97.62 94 CYS A O 1
ATOM 733 N N . CYS A 1 95 ? -15.701 -1.408 8.153 1.00 97.38 95 CYS A N 1
ATOM 734 C CA . CYS A 1 95 ? -16.422 -1.975 7.024 1.00 97.38 95 CYS A CA 1
ATOM 735 C C . CYS A 1 95 ? -15.883 -3.384 6.743 1.00 97.38 95 CYS A C 1
ATOM 737 O O . CYS A 1 95 ? -14.694 -3.558 6.497 1.00 97.38 95 CYS A O 1
ATOM 739 N N . ARG A 1 96 ? -16.755 -4.398 6.762 1.00 94.44 96 ARG A N 1
ATOM 740 C CA . ARG A 1 96 ? -16.360 -5.806 6.555 1.00 94.44 96 ARG A CA 1
ATOM 741 C C . ARG A 1 96 ? -16.203 -6.190 5.084 1.00 94.44 96 ARG A C 1
ATOM 743 O O . ARG A 1 96 ? -15.642 -7.239 4.786 1.00 94.44 96 ARG A O 1
ATOM 750 N N . GLN A 1 97 ? -16.704 -5.364 4.167 1.00 97.25 97 GLN A N 1
ATOM 751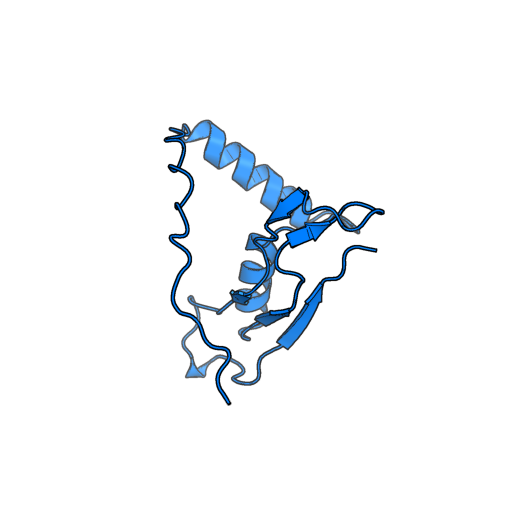 C CA . GLN A 1 97 ? -16.518 -5.577 2.735 1.00 97.25 97 GLN A CA 1
ATOM 752 C C . GLN A 1 97 ? -15.154 -5.017 2.320 1.00 97.25 97 GLN A C 1
ATOM 754 O O . GLN A 1 97 ? -14.943 -3.810 2.462 1.00 97.25 97 GLN A O 1
ATOM 759 N N . PRO A 1 98 ? -14.230 -5.831 1.786 1.00 97.69 98 PRO A N 1
ATOM 760 C CA . PRO A 1 98 ? -12.928 -5.329 1.376 1.00 97.69 98 PRO A CA 1
ATOM 761 C C . PRO A 1 98 ? -13.058 -4.345 0.208 1.00 97.69 98 PRO A C 1
ATOM 763 O O . PRO A 1 98 ? -13.989 -4.414 -0.599 1.00 97.69 98 PRO A O 1
ATOM 766 N N . LEU A 1 99 ? -12.127 -3.401 0.129 1.00 98.19 99 LEU A N 1
ATOM 767 C CA . LEU A 1 99 ? -11.842 -2.663 -1.093 1.00 98.19 99 LEU A CA 1
ATOM 768 C C . LEU A 1 99 ? -10.821 -3.475 -1.893 1.00 98.19 99 LEU A C 1
ATOM 770 O O . LEU A 1 99 ? -9.733 -3.754 -1.395 1.00 98.19 99 LEU A O 1
ATOM 774 N N . VAL A 1 100 ? -11.174 -3.880 -3.110 1.00 97.94 100 VAL A N 1
ATOM 775 C CA . VAL A 1 100 ? -10.275 -4.652 -3.976 1.00 97.94 100 VAL A CA 1
ATOM 776 C C . VAL A 1 100 ? -9.629 -3.707 -4.976 1.00 97.94 100 VAL A C 1
ATOM 778 O O . VAL A 1 100 ? -10.332 -2.990 -5.685 1.00 97.94 100 VAL A O 1
ATOM 781 N N . LEU A 1 101 ? -8.301 -3.712 -5.023 1.00 96.62 101 LEU A N 1
ATOM 782 C CA . LEU A 1 101 ? -7.498 -2.920 -5.946 1.00 96.62 101 LEU A CA 1
ATOM 783 C C . LEU A 1 101 ? -6.664 -3.858 -6.817 1.00 96.62 101 LEU A C 1
ATOM 785 O O . LEU A 1 101 ? -6.122 -4.849 -6.326 1.00 96.62 101 LEU A O 1
ATOM 789 N N . CYS A 1 102 ? -6.541 -3.525 -8.097 1.00 94.69 102 CYS A N 1
ATOM 790 C CA . CYS A 1 102 ? -5.647 -4.214 -9.018 1.00 94.69 102 CYS A CA 1
ATOM 791 C C . CYS A 1 102 ? -4.466 -3.301 -9.328 1.00 94.69 102 CYS A C 1
ATOM 793 O O . CYS A 1 102 ? -4.663 -2.171 -9.772 1.00 94.69 102 CYS A O 1
ATOM 795 N N . PHE A 1 103 ? -3.254 -3.798 -9.109 1.00 91.25 103 PHE A N 1
ATOM 796 C CA . PHE A 1 103 ? -2.040 -3.158 -9.589 1.00 91.25 103 PHE A CA 1
ATOM 797 C C . PHE A 1 103 ? -1.571 -3.858 -10.859 1.00 91.25 103 PHE A C 1
ATOM 799 O O . PHE A 1 103 ? -1.427 -5.085 -10.892 1.00 91.25 103 PHE A O 1
ATOM 806 N N . GLN A 1 104 ? -1.292 -3.060 -11.880 1.00 85.25 104 GLN A N 1
ATOM 807 C CA . GLN A 1 104 ? -0.694 -3.509 -13.122 1.00 85.25 104 GLN A CA 1
ATOM 808 C C . GLN A 1 104 ? 0.462 -2.572 -13.457 1.00 85.25 104 GLN A C 1
ATOM 810 O O . GLN A 1 104 ? 0.289 -1.357 -13.441 1.00 85.25 104 GLN A O 1
ATOM 815 N N . ASP A 1 105 ? 1.619 -3.162 -13.746 1.00 74.56 105 ASP A N 1
ATOM 816 C CA . ASP A 1 105 ? 2.746 -2.456 -14.352 1.00 74.56 105 ASP A CA 1
ATOM 817 C C . ASP A 1 105 ? 2.420 -2.284 -15.845 1.00 74.56 105 ASP A C 1
ATOM 819 O O . ASP A 1 105 ? 2.071 -3.270 -16.506 1.00 74.56 105 ASP A O 1
ATOM 823 N N . SER A 1 106 ? 2.401 -1.043 -16.334 1.00 64.69 106 SER A N 1
ATOM 824 C CA . SER A 1 106 ? 1.979 -0.672 -17.696 1.00 64.69 106 SER A CA 1
ATOM 825 C C . SER A 1 106 ? 3.137 -0.158 -18.527 1.00 64.69 106 SER A C 1
ATOM 827 O O . SER A 1 106 ? 3.842 0.728 -17.994 1.00 64.69 106 SER A O 1
#

InterPro domains:
  IPR003323 OTU domain [PF02338] (24-102)